Protein AF-A0A3B4T336-F1 (afdb_monomer_lite)

Sequence (120 aa):
MRKSGKSSAGNLILDREEFQTNTKTTRCSVGHREVSGWSVTVVDTPGWSLFGLANPEQVRTEISLSPSLCPVRSRVVFLLAVPVDSRFHVVGLIFTFTHVGRSLIYIMSYYEELVNSAFI

Foldseek 3Di:
DDDLCQQVVLCVVQVHNPGDPPDFAQAWDKDWDQDPQAIEIEIRAGADDPPPPHDPVSSLVRLVCRVVVDPPPAAEDEDERDGCPPPDHDDDDPDDDDDDDRYYYYYYYYPVSCVVSPDD

pLDDT: mean 70.98, std 17.59, range [32.75, 95.31]

Structure (mmCIF, N/CA/C/O backbone):
data_AF-A0A3B4T336-F1
#
_entry.id   AF-A0A3B4T336-F1
#
loop_
_atom_site.group_PDB
_atom_site.id
_atom_site.type_symbol
_atom_site.label_atom_id
_atom_site.label_alt_id
_atom_site.label_comp_id
_atom_site.label_asym_id
_atom_site.label_entity_id
_atom_site.label_seq_id
_atom_site.pdbx_PDB_ins_code
_atom_site.Cartn_x
_atom_site.Cartn_y
_atom_site.Cartn_z
_atom_site.occupancy
_atom_site.B_iso_or_equiv
_atom_site.auth_seq_id
_atom_site.auth_comp_id
_atom_site.auth_asym_id
_atom_site.auth_atom_id
_atom_site.pdbx_PDB_model_num
ATOM 1 N N . MET A 1 1 ? -0.782 0.223 -21.720 1.00 48.50 1 MET A N 1
ATOM 2 C CA . MET A 1 1 ? 0.137 -0.134 -20.615 1.00 48.50 1 MET A CA 1
ATOM 3 C C . MET A 1 1 ? -0.650 -0.949 -19.597 1.00 48.50 1 MET A C 1
ATOM 5 O O . MET A 1 1 ? -1.655 -0.447 -19.112 1.00 48.50 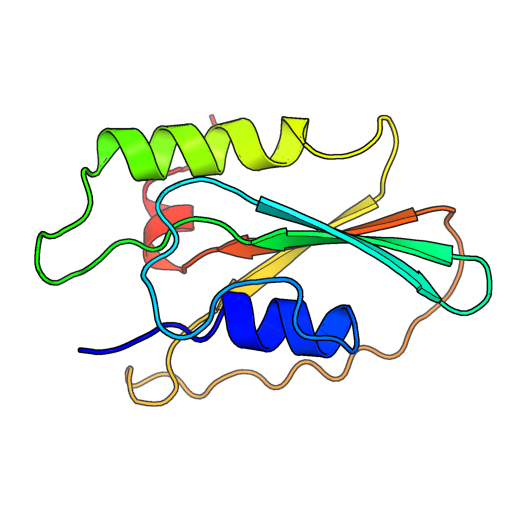1 MET A O 1
ATOM 9 N N . ARG A 1 2 ? -0.293 -2.216 -19.350 1.00 56.31 2 ARG A N 1
ATOM 10 C CA . ARG A 1 2 ? -1.025 -3.075 -18.400 1.00 56.31 2 ARG A CA 1
ATOM 11 C C . ARG A 1 2 ? -0.756 -2.605 -16.965 1.00 56.31 2 ARG A C 1
ATOM 13 O O . ARG A 1 2 ? 0.404 -2.489 -16.584 1.00 56.31 2 ARG A O 1
ATOM 20 N N . LYS A 1 3 ? -1.810 -2.331 -16.192 1.00 66.00 3 LYS A N 1
ATOM 21 C CA . LYS A 1 3 ? -1.731 -2.013 -14.756 1.00 66.00 3 LYS A CA 1
ATOM 22 C C . LYS A 1 3 ? -2.190 -3.231 -13.953 1.00 66.00 3 LYS A C 1
ATOM 24 O O . LYS A 1 3 ? -3.136 -3.899 -14.353 1.00 66.00 3 LYS A O 1
ATOM 29 N N . SER A 1 4 ? -1.534 -3.513 -12.828 1.00 67.81 4 SER A N 1
ATOM 30 C CA . SER A 1 4 ? -1.853 -4.669 -11.975 1.00 67.81 4 SER A CA 1
ATOM 31 C C . SER A 1 4 ? -3.028 -4.435 -11.019 1.00 67.81 4 SER A C 1
ATOM 33 O O . SER A 1 4 ? -3.420 -5.357 -10.321 1.00 67.81 4 SER A O 1
ATOM 35 N N . GLY A 1 5 ? -3.569 -3.213 -10.945 1.00 80.62 5 GLY A N 1
ATOM 36 C CA . GLY A 1 5 ? -4.744 -2.895 -10.124 1.00 80.62 5 GLY A CA 1
ATOM 37 C C . GLY A 1 5 ? -4.500 -2.784 -8.613 1.00 80.62 5 GLY A C 1
ATOM 38 O O . GLY A 1 5 ? -5.471 -2.642 -7.880 1.00 80.62 5 GLY A O 1
ATOM 39 N N . LYS A 1 6 ? -3.241 -2.804 -8.146 1.00 82.75 6 LYS A N 1
ATOM 40 C CA . LYS A 1 6 ? -2.884 -2.733 -6.712 1.00 82.75 6 LYS A CA 1
ATOM 41 C C . LYS A 1 6 ? -3.469 -1.494 -6.027 1.00 82.75 6 LYS A C 1
ATOM 43 O O . LYS A 1 6 ? -4.313 -1.631 -5.153 1.00 82.75 6 LYS A O 1
ATOM 48 N N . SER A 1 7 ? -3.147 -0.299 -6.518 1.00 87.62 7 SER A N 1
ATOM 49 C CA . SER A 1 7 ? -3.645 0.961 -5.951 1.00 87.62 7 SER A CA 1
ATOM 50 C C . SER A 1 7 ? -5.179 1.042 -5.947 1.00 87.62 7 SER A C 1
ATOM 52 O O . SER A 1 7 ? -5.779 1.474 -4.969 1.00 87.62 7 SER A O 1
ATOM 54 N N . SER A 1 8 ? -5.838 0.551 -7.004 1.00 87.25 8 SER A N 1
ATOM 55 C CA . SER A 1 8 ? -7.306 0.483 -7.070 1.00 87.25 8 SER A CA 1
ATOM 56 C C . SER A 1 8 ? -7.895 -0.475 -6.032 1.00 87.25 8 SER A C 1
ATOM 58 O O . SER A 1 8 ? -8.885 -0.141 -5.389 1.00 87.25 8 SER A O 1
ATOM 60 N N . ALA A 1 9 ? -7.286 -1.646 -5.836 1.00 85.19 9 ALA A N 1
ATOM 61 C CA . ALA A 1 9 ? -7.699 -2.584 -4.799 1.00 85.19 9 ALA A CA 1
ATOM 62 C C . ALA A 1 9 ? -7.438 -2.018 -3.394 1.00 85.19 9 ALA A C 1
ATOM 64 O O . ALA A 1 9 ? -8.265 -2.194 -2.503 1.00 85.19 9 ALA A O 1
ATOM 65 N N . GLY A 1 10 ? -6.331 -1.298 -3.191 1.00 87.56 10 GLY A N 1
ATOM 66 C CA . GLY A 1 10 ? -6.043 -0.624 -1.927 1.00 87.56 10 GLY A CA 1
ATOM 67 C C . GLY A 1 10 ? -7.097 0.430 -1.586 1.00 87.56 10 GLY A C 1
ATOM 68 O O . GLY A 1 10 ? -7.607 0.442 -0.467 1.00 87.56 10 GLY A O 1
ATOM 69 N N . ASN A 1 11 ? -7.505 1.230 -2.574 1.00 89.69 11 ASN A N 1
ATOM 70 C CA . ASN A 1 11 ? -8.599 2.195 -2.438 1.00 89.69 11 ASN A CA 1
ATOM 71 C C . ASN A 1 11 ? -9.935 1.524 -2.120 1.00 89.69 11 ASN A C 1
ATOM 73 O O . ASN A 1 11 ? -10.704 2.048 -1.322 1.00 89.69 11 ASN A O 1
ATOM 77 N N . LEU A 1 12 ? -10.198 0.347 -2.695 1.00 86.56 12 LEU A N 1
ATOM 78 C CA . LEU A 1 12 ? -11.394 -0.431 -2.381 1.00 86.56 12 LEU A CA 1
ATOM 79 C C . LEU A 1 12 ? -11.390 -0.926 -0.924 1.00 86.56 12 LEU A C 1
ATOM 81 O O . LEU A 1 12 ? -12.404 -0.818 -0.245 1.00 86.56 12 LEU A O 1
ATOM 85 N N . ILE A 1 13 ? -10.257 -1.428 -0.418 1.00 83.44 13 ILE A N 1
ATOM 86 C CA . ILE A 1 13 ? -10.136 -1.867 0.987 1.00 83.44 13 ILE A CA 1
ATOM 87 C C . ILE A 1 13 ? -10.305 -0.680 1.948 1.00 83.44 13 ILE A C 1
ATOM 89 O O . ILE A 1 13 ? -10.982 -0.786 2.976 1.00 83.44 13 ILE A O 1
ATOM 93 N N . LEU A 1 14 ? -9.690 0.456 1.616 1.00 88.50 14 LEU A N 1
ATOM 94 C CA . LEU A 1 14 ? -9.773 1.683 2.408 1.00 88.50 14 LEU A CA 1
ATOM 95 C C . LEU A 1 14 ? -11.084 2.453 2.206 1.00 88.50 14 LEU A C 1
ATOM 97 O O . LEU A 1 14 ? -11.337 3.386 2.968 1.00 88.50 14 LEU A O 1
ATOM 101 N N . ASP A 1 15 ? -11.904 2.050 1.232 1.00 88.31 15 ASP A N 1
ATOM 102 C CA . ASP A 1 15 ? -13.192 2.658 0.886 1.00 88.31 15 ASP A CA 1
ATOM 103 C C . ASP A 1 15 ? -13.081 4.173 0.624 1.00 88.31 15 ASP A C 1
ATOM 105 O O . ASP A 1 15 ? -13.901 4.970 1.076 1.00 88.31 15 ASP A O 1
ATOM 109 N N . ARG A 1 16 ? -11.991 4.579 -0.049 1.00 90.75 16 ARG A N 1
ATOM 110 C CA . ARG A 1 16 ? -11.687 5.966 -0.450 1.00 90.75 16 ARG A CA 1
ATOM 111 C C . ARG A 1 16 ? -10.541 6.037 -1.462 1.00 90.75 16 ARG A C 1
ATOM 113 O O . ARG A 1 16 ? -9.769 5.093 -1.609 1.00 90.75 16 ARG A O 1
ATOM 120 N N . GLU A 1 17 ? -10.382 7.184 -2.115 1.00 92.88 17 GLU A N 1
ATOM 121 C CA . GLU A 1 17 ? -9.264 7.461 -3.029 1.00 92.88 17 GLU A CA 1
ATOM 122 C C . GLU A 1 17 ? -7.986 7.861 -2.270 1.00 92.88 17 GLU A C 1
ATOM 124 O O . GLU A 1 17 ? -7.624 9.031 -2.204 1.00 92.88 17 GLU A O 1
ATOM 129 N N . GLU A 1 18 ? -7.299 6.883 -1.677 1.00 95.31 18 GLU A N 1
ATOM 130 C CA . GLU A 1 18 ? -6.032 7.108 -0.960 1.00 95.31 18 GLU A CA 1
ATOM 131 C C . GLU A 1 18 ? -4.815 7.080 -1.904 1.00 95.31 18 GLU A C 1
ATOM 133 O O . GLU A 1 18 ? -3.917 7.916 -1.830 1.00 95.31 18 GLU A O 1
ATOM 138 N N . PHE A 1 19 ? -4.784 6.109 -2.815 1.00 92.06 19 PHE A N 1
ATOM 139 C CA . PHE A 1 19 ? -3.673 5.833 -3.717 1.00 92.06 19 PHE A CA 1
ATOM 140 C C . PHE A 1 19 ? -3.967 6.322 -5.135 1.00 92.06 19 PHE A C 1
ATOM 142 O O . PHE A 1 19 ? -5.071 6.154 -5.666 1.00 92.06 19 PHE A O 1
ATOM 149 N N . GLN A 1 20 ? -2.947 6.871 -5.799 1.00 90.56 20 GLN A N 1
ATOM 150 C CA . GLN A 1 20 ? -3.059 7.311 -7.187 1.00 90.56 20 GLN A CA 1
ATOM 151 C C . GLN A 1 20 ? -3.147 6.107 -8.132 1.00 90.56 20 GLN A C 1
ATOM 153 O O . GLN A 1 20 ? -2.211 5.327 -8.266 1.00 90.56 20 GLN A O 1
ATOM 158 N N . THR A 1 21 ? -4.257 5.980 -8.854 1.00 86.25 21 THR A N 1
ATOM 159 C CA . THR A 1 21 ? -4.483 4.873 -9.804 1.00 86.25 21 THR A CA 1
ATOM 160 C C . THR A 1 21 ? -4.021 5.205 -11.225 1.00 86.25 21 THR A C 1
ATOM 162 O O . THR A 1 21 ? -3.778 4.317 -12.053 1.00 86.25 21 THR A O 1
ATOM 165 N N . ASN A 1 22 ? -3.886 6.498 -11.535 1.00 83.00 22 ASN A N 1
ATOM 166 C CA . ASN A 1 22 ? -3.558 6.988 -12.873 1.00 83.00 22 ASN A CA 1
ATOM 167 C C . ASN A 1 22 ? -2.055 7.002 -13.155 1.00 83.00 22 ASN A C 1
ATOM 169 O O . ASN A 1 22 ? -1.659 6.824 -14.309 1.00 83.00 22 ASN A O 1
ATOM 173 N N . THR A 1 23 ? -1.235 7.099 -12.115 1.00 81.12 23 THR A N 1
ATOM 174 C CA . THR A 1 23 ? 0.226 7.097 -12.184 1.00 81.12 23 THR A CA 1
ATOM 175 C C . THR A 1 23 ? 0.787 5.728 -11.803 1.00 81.12 23 THR A C 1
ATOM 177 O O . THR A 1 23 ? 0.062 4.805 -11.432 1.00 81.12 23 THR A O 1
ATOM 180 N N . LYS A 1 24 ? 2.095 5.556 -11.988 1.00 79.25 24 LYS A N 1
ATOM 181 C CA . LYS A 1 24 ? 2.802 4.360 -11.542 1.00 79.25 24 LYS A CA 1
ATOM 182 C C . LYS A 1 24 ? 3.299 4.576 -10.117 1.00 79.25 24 LYS A C 1
ATOM 184 O O . LYS A 1 24 ? 4.033 5.530 -9.878 1.00 79.25 24 LYS A O 1
ATOM 189 N N . THR A 1 25 ? 2.992 3.642 -9.226 1.00 82.62 25 THR A N 1
ATOM 190 C CA . THR A 1 25 ? 3.585 3.577 -7.888 1.00 82.62 25 THR A CA 1
ATOM 191 C C . THR A 1 25 ? 5.081 3.264 -8.004 1.00 82.62 25 THR A C 1
ATOM 193 O O . THR A 1 25 ? 5.463 2.227 -8.552 1.00 82.62 25 THR A O 1
ATOM 196 N N . THR A 1 26 ? 5.934 4.185 -7.551 1.00 84.25 26 THR A N 1
ATOM 197 C CA . THR A 1 26 ? 7.407 4.053 -7.561 1.00 84.25 26 THR A CA 1
ATOM 198 C C . THR A 1 26 ? 8.006 3.886 -6.172 1.00 84.25 26 THR A C 1
ATOM 200 O O . THR A 1 26 ? 9.133 3.414 -6.064 1.00 84.25 26 THR A O 1
ATOM 203 N N . ARG A 1 27 ? 7.249 4.234 -5.129 1.00 87.75 27 ARG A N 1
ATOM 204 C CA . ARG A 1 27 ? 7.572 3.997 -3.721 1.00 87.75 27 ARG A CA 1
ATOM 205 C C . ARG A 1 27 ? 6.378 3.384 -3.021 1.00 87.75 27 ARG A C 1
ATOM 207 O O . ARG A 1 27 ? 5.248 3.620 -3.451 1.00 87.75 27 ARG A O 1
ATOM 214 N N . CYS A 1 28 ? 6.621 2.631 -1.958 1.00 89.75 28 CYS A N 1
ATOM 215 C CA . CYS A 1 28 ? 5.541 2.161 -1.113 1.00 89.75 28 CYS A CA 1
ATOM 216 C C . CYS A 1 28 ? 4.781 3.349 -0.519 1.00 89.75 28 CYS A C 1
ATOM 218 O O . CYS A 1 28 ? 5.366 4.367 -0.145 1.00 89.75 28 CYS A O 1
ATOM 220 N N . SER A 1 29 ? 3.466 3.208 -0.426 1.00 92.00 29 SER A N 1
ATOM 221 C CA . SER A 1 29 ? 2.595 4.181 0.226 1.00 92.00 29 SER A CA 1
ATOM 222 C C . SER A 1 29 ? 1.642 3.463 1.165 1.00 92.00 29 SER A C 1
ATOM 224 O O . SER A 1 29 ? 1.311 2.296 0.957 1.00 92.00 29 SER A O 1
ATOM 226 N N . VAL A 1 30 ? 1.250 4.148 2.235 1.00 93.44 30 VAL A N 1
ATOM 227 C CA . VAL A 1 30 ? 0.497 3.552 3.335 1.00 93.44 30 VAL A CA 1
ATOM 228 C C . VAL A 1 30 ? -0.795 4.319 3.520 1.00 93.44 30 VAL A C 1
ATOM 230 O O . VAL A 1 30 ? -0.775 5.540 3.630 1.00 93.44 30 VAL A O 1
ATOM 233 N N . GLY A 1 31 ? -1.899 3.589 3.586 1.00 92.56 31 GLY A N 1
ATOM 234 C CA 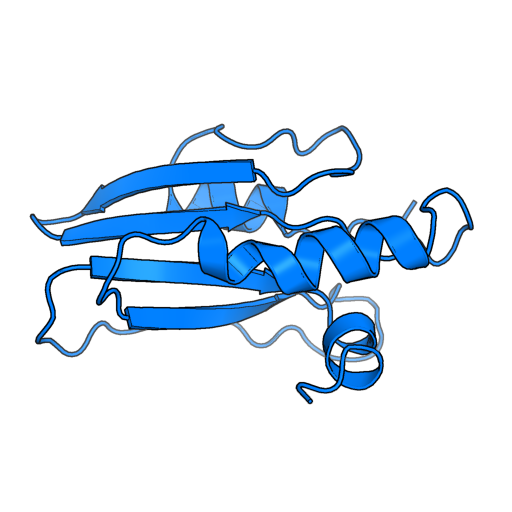. GLY A 1 31 ? -3.200 4.123 3.947 1.00 92.56 31 GLY A CA 1
ATOM 235 C C . GLY A 1 31 ? -3.767 3.402 5.160 1.00 92.56 31 GLY A C 1
ATOM 236 O O . GLY A 1 31 ? -3.531 2.210 5.358 1.00 92.56 31 GLY A O 1
ATOM 237 N N . HIS A 1 32 ? -4.534 4.124 5.972 1.00 92.50 32 HIS A N 1
ATOM 238 C CA . HIS A 1 32 ? -5.089 3.606 7.225 1.00 92.50 32 HIS A CA 1
ATOM 239 C C . HIS A 1 32 ? -6.595 3.828 7.317 1.00 92.50 32 HIS A C 1
ATOM 241 O O . HIS A 1 32 ? -7.084 4.914 7.014 1.00 92.50 32 HIS A O 1
ATOM 247 N N . ARG A 1 33 ? -7.349 2.838 7.789 1.00 88.19 33 ARG A N 1
ATOM 248 C CA . ARG A 1 33 ? -8.789 2.952 8.044 1.00 88.19 33 ARG A CA 1
ATOM 249 C C . ARG A 1 33 ? -9.155 2.200 9.316 1.00 88.19 33 ARG A C 1
ATOM 251 O O . ARG A 1 33 ? -8.629 1.124 9.561 1.00 88.19 33 ARG A O 1
ATOM 258 N N . GLU A 1 34 ? -10.095 2.727 10.091 1.00 87.56 34 GLU A N 1
ATOM 259 C CA . GLU A 1 34 ? -10.767 1.943 11.125 1.00 87.56 34 GLU A CA 1
ATOM 260 C C . GLU A 1 34 ? -12.034 1.281 10.560 1.00 87.56 34 GLU A C 1
ATOM 262 O O . GLU A 1 34 ? -12.874 1.948 9.955 1.00 87.56 34 GLU A O 1
ATOM 267 N N . VAL A 1 35 ? -12.173 -0.033 10.746 1.00 79.75 35 VAL A N 1
ATOM 268 C CA . VAL A 1 35 ? -13.349 -0.814 10.335 1.00 79.75 35 VAL A CA 1
ATOM 269 C C . VAL A 1 35 ? -13.887 -1.540 11.559 1.00 79.75 35 VAL A C 1
ATOM 271 O O . VAL A 1 35 ? -13.232 -2.434 12.081 1.00 79.75 35 VAL A O 1
ATOM 274 N N . SER A 1 36 ? -15.068 -1.155 12.046 1.00 81.94 36 SER A N 1
ATOM 275 C CA . SER A 1 36 ? -15.712 -1.797 13.207 1.00 81.94 36 SER A CA 1
ATOM 276 C C . SER A 1 36 ? -14.810 -1.879 14.457 1.00 81.94 36 SER A C 1
ATOM 278 O O . SER A 1 36 ? -14.820 -2.888 15.161 1.00 81.94 36 SER A O 1
ATOM 280 N N . GLY A 1 37 ? -13.995 -0.846 14.711 1.00 81.06 37 GLY A N 1
ATOM 281 C CA . GLY A 1 37 ? -13.021 -0.805 15.813 1.00 81.06 37 GLY A CA 1
ATOM 282 C C . GLY A 1 37 ? -11.687 -1.515 15.535 1.00 81.06 37 GLY A C 1
ATOM 283 O O . GLY A 1 37 ? -10.843 -1.609 16.426 1.00 81.06 37 GLY A O 1
ATOM 284 N N . TRP A 1 38 ? -11.475 -2.021 14.316 1.00 80.06 38 TRP A N 1
ATOM 28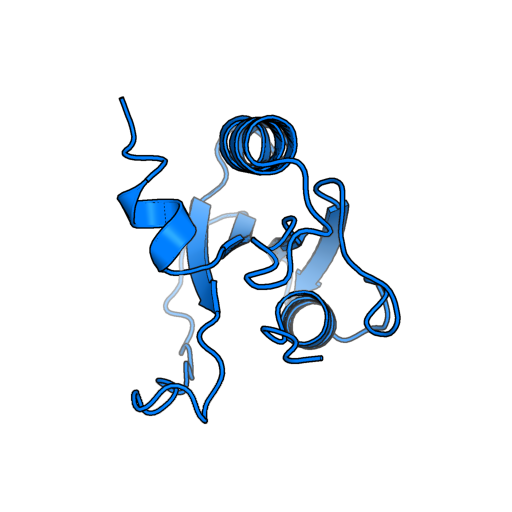5 C CA . TRP A 1 38 ? -10.221 -2.637 13.881 1.00 80.06 38 TRP A CA 1
ATOM 286 C C . TRP A 1 38 ? -9.399 -1.652 13.067 1.00 80.06 38 TRP A C 1
ATOM 288 O O . TRP A 1 38 ? -9.878 -1.120 12.067 1.00 80.06 38 TRP A O 1
ATOM 298 N N . SER A 1 39 ? -8.135 -1.463 13.441 1.00 85.19 39 SER A N 1
ATOM 299 C CA . SER A 1 39 ? -7.203 -0.689 12.624 1.00 85.19 39 SER A CA 1
ATOM 300 C C . SER A 1 39 ? -6.742 -1.526 11.428 1.00 85.19 39 SER A C 1
ATOM 302 O O . SER A 1 39 ? -6.119 -2.581 11.589 1.00 85.19 39 SER A O 1
ATOM 304 N N . VAL A 1 40 ? -7.074 -1.060 10.228 1.00 86.81 40 VAL A N 1
ATOM 305 C CA . VAL A 1 40 ? -6.664 -1.635 8.950 1.00 86.81 40 VAL A CA 1
ATOM 306 C C . VAL A 1 40 ? -5.612 -0.733 8.322 1.00 86.81 40 VAL A C 1
ATOM 308 O O . VAL A 1 40 ? -5.844 0.460 8.129 1.00 86.81 40 VAL A O 1
ATOM 311 N N . THR A 1 41 ? -4.472 -1.313 7.966 1.00 89.88 41 THR A N 1
ATOM 312 C CA . THR A 1 41 ? -3.427 -0.632 7.194 1.00 89.88 41 THR A CA 1
ATOM 313 C C . THR A 1 41 ? -3.303 -1.299 5.833 1.00 89.88 41 THR A C 1
ATOM 315 O O . THR A 1 41 ? -3.318 -2.522 5.726 1.00 89.88 41 THR A O 1
ATOM 318 N N . VAL A 1 42 ? -3.170 -0.515 4.776 1.00 90.88 42 VAL A N 1
ATOM 319 C CA . VAL A 1 42 ? -2.894 -1.017 3.431 1.00 90.88 42 VAL A CA 1
ATOM 320 C C . VAL A 1 42 ? -1.587 -0.410 2.965 1.00 90.88 42 VAL A C 1
ATOM 322 O O . VAL A 1 42 ? -1.414 0.803 3.041 1.00 90.88 42 VAL A O 1
ATOM 325 N N . VAL A 1 43 ? -0.679 -1.256 2.491 1.00 90.50 43 VAL A N 1
ATOM 326 C CA . VAL A 1 43 ? 0.581 -0.840 1.880 1.00 90.50 43 VAL A CA 1
ATOM 327 C C . VAL A 1 43 ? 0.485 -1.109 0.379 1.00 90.50 43 VAL A C 1
ATOM 329 O O . VAL A 1 43 ? 0.521 -2.265 -0.056 1.00 90.50 43 VAL A O 1
ATOM 332 N N . ASP A 1 44 ? 0.328 -0.044 -0.409 1.00 90.44 44 ASP A N 1
ATOM 333 C CA . ASP A 1 44 ? 0.443 -0.112 -1.868 1.00 90.44 44 ASP A CA 1
ATOM 334 C C . ASP A 1 44 ? 1.925 -0.109 -2.233 1.00 90.44 44 ASP A C 1
ATOM 336 O O . ASP A 1 44 ? 2.667 0.788 -1.827 1.00 90.44 44 ASP A O 1
ATOM 340 N N . THR A 1 45 ? 2.366 -1.118 -2.982 1.00 86.50 45 THR A N 1
ATOM 341 C CA . THR A 1 45 ? 3.775 -1.280 -3.355 1.00 86.50 45 THR A CA 1
ATOM 342 C C . THR A 1 45 ? 4.004 -0.960 -4.834 1.00 86.50 45 THR A C 1
ATOM 344 O O . THR A 1 45 ? 3.081 -1.044 -5.658 1.00 86.50 45 THR A O 1
ATOM 347 N N . PRO A 1 46 ? 5.239 -0.603 -5.223 1.00 84.94 46 PRO A N 1
ATOM 348 C CA . PRO A 1 46 ? 5.602 -0.487 -6.628 1.00 84.94 46 PRO A CA 1
ATOM 349 C C . PRO A 1 46 ? 5.357 -1.787 -7.397 1.00 84.94 46 PRO A C 1
ATOM 351 O O . PRO A 1 46 ? 5.467 -2.878 -6.859 1.00 84.94 46 PRO A O 1
ATOM 354 N N . GLY A 1 47 ? 5.019 -1.669 -8.683 1.00 74.00 47 GLY A N 1
ATOM 355 C CA . GLY A 1 47 ? 4.950 -2.813 -9.594 1.00 74.00 47 GLY A CA 1
ATOM 356 C C . GLY A 1 47 ? 6.148 -2.899 -10.531 1.00 74.00 47 GLY A C 1
ATOM 357 O O . GLY A 1 47 ? 6.593 -1.877 -11.069 1.00 74.00 47 GLY A O 1
ATOM 358 N N . TRP A 1 48 ? 6.587 -4.118 -10.832 1.00 63.56 48 TRP A N 1
ATOM 359 C CA . TRP A 1 48 ? 7.517 -4.405 -11.907 1.00 63.56 48 TRP A CA 1
ATOM 360 C C . TRP A 1 48 ? 6.843 -4.080 -13.235 1.00 63.56 48 TRP A C 1
ATOM 362 O O . TRP A 1 48 ? 5.872 -4.702 -13.668 1.00 63.56 48 TRP A O 1
ATOM 372 N N . SER A 1 49 ? 7.334 -3.037 -13.893 1.00 60.94 49 SER A N 1
ATOM 373 C CA . SER A 1 49 ? 6.884 -2.721 -15.240 1.00 60.94 49 SER A CA 1
ATOM 374 C C . SER A 1 49 ? 7.643 -3.617 -16.202 1.00 60.94 49 SER A C 1
ATOM 376 O O . SER A 1 49 ? 8.806 -3.340 -16.479 1.00 60.94 49 SER A O 1
ATOM 378 N N . LEU A 1 50 ? 6.963 -4.608 -16.785 1.00 50.06 50 LEU A N 1
ATOM 379 C CA . LEU A 1 50 ? 7.487 -5.417 -17.899 1.00 50.06 50 LEU A CA 1
ATOM 380 C C . LEU A 1 50 ? 8.021 -4.555 -19.067 1.00 50.06 50 LEU A C 1
ATOM 382 O O . LEU A 1 50 ? 8.840 -5.013 -19.849 1.00 50.06 50 LEU A O 1
ATOM 386 N N . PHE A 1 51 ? 7.605 -3.285 -19.157 1.00 50.06 51 PHE A N 1
ATOM 387 C CA . PHE A 1 51 ? 8.023 -2.327 -20.188 1.00 50.06 51 PHE A CA 1
ATOM 388 C C . PHE A 1 51 ? 9.124 -1.334 -19.747 1.00 50.06 51 PHE A C 1
ATOM 390 O O . PHE A 1 51 ? 9.149 -0.201 -20.212 1.00 50.06 51 PHE A O 1
ATOM 397 N N . GLY A 1 52 ? 10.006 -1.705 -18.811 1.00 50.12 52 GLY A N 1
ATOM 398 C CA . GLY A 1 52 ? 11.297 -1.014 -18.612 1.00 50.12 52 GLY A CA 1
ATOM 399 C C . GLY A 1 52 ? 11.289 0.336 -17.877 1.00 50.12 52 GLY A C 1
ATOM 400 O O . GLY A 1 52 ? 12.343 0.927 -17.683 1.00 50.12 52 GLY A O 1
ATOM 401 N N . LEU A 1 53 ? 10.138 0.837 -17.416 1.00 55.69 53 LEU A N 1
ATOM 402 C CA . LEU A 1 53 ? 10.064 2.125 -16.700 1.00 55.69 53 LEU A CA 1
ATOM 403 C C . LEU A 1 53 ? 10.309 2.040 -15.182 1.00 55.69 53 LEU A C 1
ATOM 405 O O . LEU A 1 53 ? 10.054 3.005 -14.467 1.00 55.69 53 LEU A O 1
ATOM 409 N N . ALA A 1 54 ? 10.610 0.869 -14.616 1.00 66.31 54 ALA A N 1
ATOM 410 C CA . ALA A 1 54 ? 10.930 0.736 -13.187 1.00 66.31 54 ALA A CA 1
ATOM 411 C C . ALA A 1 54 ? 12.366 0.267 -13.079 1.00 66.31 54 ALA A C 1
ATOM 413 O O . ALA A 1 54 ? 12.722 -0.675 -13.776 1.00 66.31 54 ALA A O 1
ATOM 414 N N . ASN A 1 55 ? 13.139 0.881 -12.186 1.00 78.00 55 ASN A N 1
ATOM 415 C CA . ASN A 1 55 ? 14.416 0.326 -11.780 1.00 78.00 55 ASN A CA 1
ATOM 416 C C . ASN A 1 55 ? 14.146 -0.936 -10.927 1.00 78.00 55 ASN A C 1
ATOM 418 O O . ASN A 1 55 ? 13.555 -0.805 -9.851 1.00 78.00 55 ASN A O 1
ATOM 422 N N . PRO A 1 56 ? 14.560 -2.129 -11.394 1.00 76.56 56 PRO A N 1
ATOM 423 C CA . PRO A 1 56 ? 14.453 -3.397 -10.670 1.00 76.56 56 PRO A CA 1
ATOM 424 C C . PRO A 1 56 ? 14.880 -3.342 -9.201 1.00 76.56 56 PRO A C 1
ATOM 426 O O . PRO A 1 56 ? 14.152 -3.798 -8.321 1.00 76.56 56 PRO A O 1
ATOM 429 N N . GLU A 1 57 ? 16.037 -2.735 -8.933 1.00 81.81 57 GLU A N 1
ATOM 430 C CA . GLU A 1 57 ? 16.630 -2.666 -7.596 1.00 81.81 57 GLU A CA 1
ATOM 431 C C . GLU A 1 57 ? 15.820 -1.763 -6.671 1.00 81.81 57 GLU A C 1
ATOM 433 O O . GLU A 1 57 ? 15.628 -2.074 -5.496 1.00 81.81 57 GLU A O 1
ATOM 438 N N . GLN A 1 58 ? 15.276 -0.665 -7.205 1.00 82.38 58 GLN A N 1
ATOM 439 C CA . GLN A 1 58 ? 14.393 0.213 -6.435 1.00 82.38 58 GLN A CA 1
ATOM 440 C C . GLN A 1 58 ? 13.086 -0.493 -6.082 1.00 82.38 58 GLN A C 1
ATOM 442 O O . GLN A 1 58 ? 12.662 -0.430 -4.934 1.00 82.38 58 GLN A O 1
ATOM 447 N N . VAL A 1 59 ? 12.473 -1.203 -7.036 1.00 79.94 59 VAL A N 1
ATOM 448 C CA . VAL A 1 59 ? 11.247 -1.977 -6.779 1.00 79.94 59 VAL A CA 1
ATOM 449 C C . VAL A 1 59 ? 11.501 -3.044 -5.717 1.00 79.94 59 VAL A C 1
ATOM 451 O O . VAL A 1 59 ? 10.739 -3.142 -4.760 1.00 79.94 59 VAL A O 1
ATOM 454 N N . ARG A 1 60 ? 12.600 -3.798 -5.839 1.00 78.06 60 ARG A N 1
ATOM 455 C CA . ARG A 1 60 ? 12.985 -4.812 -4.853 1.00 78.06 60 ARG A CA 1
ATOM 456 C C . ARG A 1 60 ? 13.199 -4.204 -3.467 1.00 78.06 60 ARG A C 1
ATOM 458 O O . ARG A 1 60 ? 12.663 -4.722 -2.495 1.00 78.06 60 ARG A O 1
ATOM 465 N N . THR A 1 61 ? 13.932 -3.094 -3.390 1.00 84.25 61 THR A N 1
ATOM 466 C CA . THR A 1 61 ? 14.206 -2.383 -2.132 1.00 84.25 61 THR A CA 1
ATOM 467 C C . THR A 1 61 ? 12.912 -1.929 -1.462 1.00 84.25 61 THR A C 1
ATOM 469 O O . THR A 1 61 ? 12.702 -2.191 -0.282 1.00 84.25 61 THR A O 1
ATOM 472 N N . GLU A 1 62 ? 12.017 -1.293 -2.216 1.00 86.00 62 GLU A N 1
ATOM 473 C CA . GLU A 1 62 ? 10.727 -0.818 -1.708 1.00 86.00 62 GLU A CA 1
ATOM 474 C C . GLU A 1 62 ? 9.866 -1.971 -1.178 1.00 86.00 62 GLU A C 1
ATOM 476 O O . GLU A 1 62 ? 9.329 -1.884 -0.076 1.00 86.00 62 GLU A O 1
ATOM 481 N N . ILE A 1 63 ? 9.794 -3.090 -1.904 1.00 78.44 63 ILE A N 1
ATOM 482 C CA . ILE A 1 63 ? 9.047 -4.278 -1.468 1.00 78.44 63 ILE A CA 1
ATOM 483 C C . ILE A 1 63 ? 9.660 -4.881 -0.200 1.00 78.44 63 ILE A C 1
ATOM 485 O O . ILE A 1 63 ? 8.923 -5.155 0.747 1.00 78.44 63 ILE A O 1
ATOM 489 N N . SER A 1 64 ? 10.986 -5.037 -0.133 1.00 80.88 64 SER A N 1
ATOM 490 C CA . SER A 1 64 ? 11.680 -5.543 1.060 1.00 80.88 64 SER A CA 1
ATOM 491 C C . SER A 1 64 ? 11.482 -4.647 2.285 1.00 80.88 64 SER A C 1
ATOM 493 O O . SER A 1 64 ? 11.411 -5.150 3.405 1.00 80.88 64 SER A O 1
ATOM 495 N N . LEU A 1 65 ? 11.364 -3.331 2.090 1.00 84.06 65 LEU A N 1
ATOM 496 C CA . L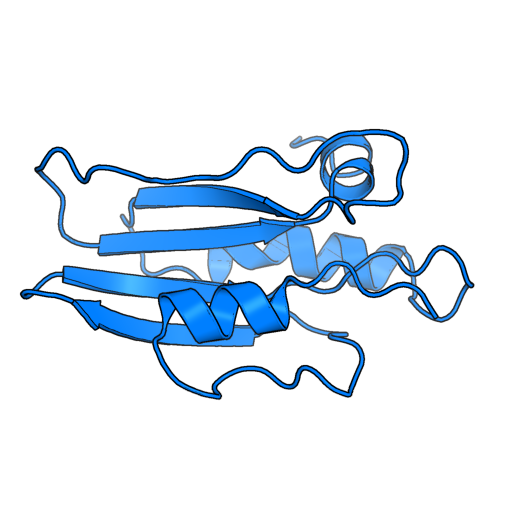EU A 1 65 ? 11.103 -2.377 3.168 1.00 84.06 65 LEU A CA 1
ATOM 497 C C . LEU A 1 65 ? 9.618 -2.266 3.525 1.00 84.06 65 LEU A C 1
ATOM 499 O O . LEU A 1 65 ? 9.300 -1.820 4.627 1.00 84.06 65 LEU A O 1
ATOM 503 N N . SER A 1 66 ? 8.701 -2.691 2.656 1.00 82.62 66 SER A N 1
ATOM 504 C CA . SER A 1 66 ? 7.257 -2.535 2.871 1.00 82.62 66 SER A CA 1
ATOM 505 C C . SER A 1 66 ? 6.730 -3.103 4.202 1.00 82.62 66 SER A C 1
ATOM 507 O O . SER A 1 66 ? 5.894 -2.437 4.819 1.00 82.62 66 SER A O 1
ATOM 509 N N . PRO A 1 67 ? 7.238 -4.228 4.759 1.00 81.69 67 PRO A N 1
ATOM 510 C CA . PRO A 1 67 ? 6.799 -4.690 6.075 1.00 81.69 67 PRO A CA 1
ATOM 511 C C . PRO A 1 67 ? 7.191 -3.745 7.216 1.00 81.69 67 PRO A C 1
ATOM 513 O O . PRO A 1 67 ? 6.508 -3.709 8.235 1.00 81.69 67 PRO A O 1
ATOM 516 N N . SER A 1 68 ? 8.259 -2.952 7.064 1.00 84.69 68 SER A N 1
ATOM 517 C CA . SER A 1 68 ? 8.688 -1.979 8.083 1.00 84.69 68 SER A CA 1
ATOM 518 C C . SER A 1 68 ? 7.733 -0.788 8.221 1.00 84.69 68 SER A C 1
ATOM 520 O O . SER A 1 68 ? 7.749 -0.098 9.236 1.00 84.69 68 SER A O 1
ATOM 522 N N . LEU A 1 69 ? 6.854 -0.584 7.234 1.00 85.94 69 LEU A N 1
ATOM 523 C CA . LEU A 1 69 ? 5.808 0.442 7.252 1.00 85.94 69 LEU A CA 1
ATOM 524 C C . LEU A 1 69 ? 4.599 0.047 8.118 1.00 85.94 69 LEU A C 1
ATOM 526 O O . LEU A 1 69 ? 3.657 0.819 8.291 1.00 85.94 69 LEU A O 1
ATOM 530 N N . CYS A 1 70 ? 4.610 -1.171 8.652 1.00 82.19 70 CYS A N 1
ATOM 531 C CA . CYS A 1 70 ? 3.555 -1.713 9.488 1.00 82.19 70 CYS A CA 1
ATOM 532 C C . CYS A 1 70 ? 3.776 -1.361 10.968 1.00 82.19 70 CYS A C 1
ATOM 534 O O . CYS A 1 70 ? 4.896 -1.497 11.465 1.00 82.19 70 CYS A O 1
ATOM 536 N N . PRO A 1 71 ? 2.720 -1.025 11.734 1.00 81.31 71 PRO A N 1
ATOM 537 C CA . PRO A 1 71 ? 2.819 -0.955 13.187 1.00 81.31 71 PRO A CA 1
ATOM 538 C C . PRO A 1 71 ? 3.340 -2.261 13.797 1.00 81.31 71 PRO A C 1
ATOM 540 O O . PRO A 1 71 ? 2.968 -3.365 13.379 1.00 81.31 71 PRO A O 1
ATOM 543 N N . VAL A 1 72 ? 4.168 -2.136 14.834 1.00 78.12 72 VAL A N 1
ATOM 544 C CA . VAL A 1 72 ? 4.773 -3.276 15.536 1.00 78.12 72 VAL A CA 1
ATOM 545 C C . VAL A 1 72 ? 3.674 -4.197 16.093 1.00 78.12 72 VAL A C 1
ATOM 547 O O . VAL A 1 72 ? 2.700 -3.728 16.676 1.00 78.12 72 VAL A O 1
ATOM 550 N N . ARG A 1 73 ? 3.849 -5.523 15.955 1.00 75.31 73 ARG A N 1
ATOM 551 C CA . ARG A 1 73 ? 2.907 -6.585 16.396 1.00 75.31 73 ARG A CA 1
ATOM 552 C C . ARG A 1 73 ? 1.587 -6.686 15.609 1.00 75.31 73 ARG A C 1
ATOM 554 O O . ARG A 1 73 ? 0.632 -7.287 16.104 1.00 75.31 73 ARG A O 1
ATOM 561 N N . SER A 1 74 ? 1.525 -6.143 14.397 1.00 73.38 74 SER A N 1
ATOM 562 C CA . SER A 1 74 ? 0.356 -6.284 13.519 1.00 73.38 74 SER A CA 1
ATOM 563 C C . SER A 1 74 ? 0.282 -7.652 12.842 1.00 73.38 74 SER A C 1
ATOM 565 O O . SER A 1 74 ? 1.302 -8.305 12.625 1.00 73.38 74 SER A O 1
ATOM 567 N N . ARG A 1 75 ? -0.926 -8.081 12.457 1.00 78.38 75 ARG A N 1
ATOM 568 C CA . ARG A 1 75 ? -1.090 -9.235 11.566 1.00 78.38 75 ARG A CA 1
ATOM 569 C C . ARG A 1 75 ? -0.980 -8.788 10.124 1.00 78.38 75 ARG A C 1
ATOM 571 O O . ARG A 1 75 ? -1.757 -7.941 9.691 1.00 78.38 75 ARG A O 1
ATOM 578 N N . VAL A 1 76 ? -0.037 -9.377 9.402 1.00 76.31 76 VAL A N 1
ATOM 579 C CA . VAL A 1 76 ? 0.249 -9.034 8.010 1.00 76.31 76 VAL A CA 1
ATOM 580 C C . VAL A 1 76 ? -0.319 -10.112 7.094 1.00 76.31 76 VAL A C 1
ATOM 582 O O . VAL A 1 76 ? -0.088 -11.301 7.300 1.00 76.31 76 VAL A O 1
ATOM 585 N N . VAL A 1 77 ? -1.071 -9.678 6.090 1.00 79.50 77 VAL A N 1
ATOM 586 C CA . VAL A 1 77 ? -1.629 -10.482 5.007 1.00 79.50 77 VAL A CA 1
ATOM 587 C C . VAL A 1 77 ? -1.056 -9.946 3.700 1.00 79.50 77 VAL A C 1
ATOM 589 O O . VAL A 1 77 ? -1.143 -8.752 3.416 1.00 79.50 77 VAL A O 1
ATOM 592 N N . PHE A 1 78 ? -0.486 -10.826 2.885 1.00 77.38 78 PHE A N 1
ATOM 593 C CA . PHE A 1 78 ? -0.036 -10.468 1.543 1.00 77.38 78 PHE A CA 1
ATOM 594 C C . PHE A 1 78 ? -1.155 -10.757 0.545 1.00 77.38 78 PHE A C 1
ATOM 596 O O . PHE A 1 78 ? -1.665 -11.875 0.476 1.00 77.38 78 PHE A O 1
ATOM 603 N N . LEU A 1 79 ? -1.544 -9.742 -0.223 1.00 76.69 79 LEU A N 1
ATOM 604 C CA . LEU A 1 79 ? -2.464 -9.872 -1.341 1.00 76.69 79 LEU A CA 1
ATOM 605 C C . LEU A 1 79 ? -1.680 -9.847 -2.640 1.00 76.69 79 LEU A C 1
ATOM 607 O O . LEU A 1 79 ? -0.925 -8.924 -2.938 1.00 76.69 79 LEU A O 1
ATOM 611 N N . LEU A 1 80 ? -1.895 -10.877 -3.438 1.00 71.50 80 LEU A N 1
ATOM 612 C CA . LEU A 1 80 ? -1.248 -11.011 -4.722 1.00 71.50 80 LEU A CA 1
ATOM 613 C C . LEU A 1 80 ? -2.123 -10.405 -5.817 1.00 71.50 80 LEU A C 1
ATOM 615 O O . LEU A 1 80 ? -3.228 -10.885 -6.065 1.00 71.50 80 LEU A O 1
ATOM 619 N N . ALA A 1 81 ? -1.621 -9.377 -6.499 1.00 70.81 81 ALA A N 1
ATOM 620 C CA . ALA A 1 81 ? -2.332 -8.744 -7.606 1.00 70.81 81 ALA A CA 1
ATOM 621 C C . ALA A 1 81 ? -1.828 -9.275 -8.955 1.00 70.81 81 ALA A C 1
ATOM 623 O O . ALA A 1 81 ? -0.725 -8.939 -9.391 1.00 70.81 81 ALA A O 1
ATOM 624 N N . VAL A 1 82 ? -2.655 -10.074 -9.636 1.00 68.00 82 VAL A N 1
ATOM 625 C CA . VAL A 1 82 ? -2.387 -10.614 -10.980 1.00 68.00 82 VAL A CA 1
ATOM 626 C C . VAL A 1 82 ? -3.396 -10.014 -11.974 1.00 68.00 82 VAL A C 1
ATOM 628 O O . VAL A 1 82 ? -4.590 -10.037 -11.693 1.00 68.00 82 VAL A O 1
ATOM 631 N N . PRO A 1 83 ? -2.989 -9.455 -13.129 1.00 65.19 83 PRO A N 1
ATOM 632 C CA . PRO A 1 83 ? -3.922 -8.903 -14.108 1.00 65.19 83 PRO A CA 1
ATOM 633 C C . PRO A 1 83 ? -4.713 -10.026 -14.795 1.00 65.19 83 PRO A C 1
ATOM 635 O O . PRO A 1 83 ? -4.106 -10.985 -15.270 1.00 65.19 83 PRO A O 1
ATOM 638 N N . VAL A 1 84 ? -6.036 -9.870 -14.924 1.00 57.06 84 VAL A N 1
ATOM 639 C CA . VAL A 1 84 ? -6.982 -10.897 -15.424 1.00 57.06 84 VAL A CA 1
ATOM 640 C 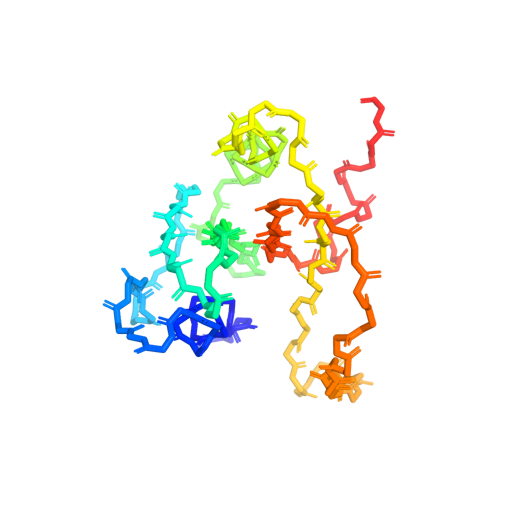C . VAL A 1 84 ? -6.631 -11.442 -16.819 1.00 57.06 84 VAL A C 1
ATOM 642 O O . VAL A 1 84 ? -6.756 -12.637 -17.056 1.00 57.06 84 VAL A O 1
ATOM 645 N N . ASP A 1 85 ? -6.105 -10.615 -17.727 1.00 57.81 85 ASP A N 1
ATOM 646 C CA . ASP A 1 85 ? -5.718 -11.056 -19.083 1.00 57.81 85 ASP A CA 1
ATOM 647 C C . ASP A 1 85 ? -4.354 -11.776 -19.147 1.00 57.81 85 ASP A C 1
ATOM 649 O O . ASP A 1 85 ? -3.783 -11.992 -20.223 1.00 57.81 85 ASP A O 1
ATOM 653 N N . SER A 1 86 ? -3.764 -12.127 -18.007 1.00 53.19 86 SER A N 1
ATOM 654 C CA . SER A 1 86 ? -2.465 -12.805 -17.934 1.00 53.19 86 SER A CA 1
ATOM 655 C C . SER A 1 86 ? -2.621 -14.326 -17.941 1.00 53.19 86 SER A C 1
ATOM 657 O O . SER A 1 86 ? -2.000 -14.972 -17.124 1.00 53.19 86 SER A O 1
ATOM 659 N N . ARG A 1 87 ? -3.471 -14.929 -18.787 1.00 50.62 87 ARG A N 1
ATOM 660 C CA . ARG A 1 87 ? -3.740 -16.396 -18.828 1.00 50.62 87 ARG A CA 1
ATOM 661 C C . ARG A 1 87 ? -4.034 -17.089 -17.474 1.00 50.62 87 ARG A C 1
ATOM 663 O O . ARG A 1 87 ? -4.111 -18.311 -17.429 1.00 50.62 87 ARG A O 1
ATOM 670 N N . PHE A 1 88 ? -4.249 -16.338 -16.399 1.00 46.28 88 PHE A N 1
ATOM 671 C CA . PHE A 1 88 ? -4.561 -16.830 -15.066 1.00 46.28 88 PHE A CA 1
ATOM 672 C C . PHE A 1 88 ? -5.745 -16.023 -14.550 1.00 46.28 88 PHE A C 1
ATOM 674 O O . PHE A 1 88 ? -5.682 -14.800 -14.422 1.00 46.28 88 PHE A O 1
ATOM 681 N N . HIS A 1 89 ? -6.849 -16.727 -14.319 1.00 39.91 89 HIS A N 1
ATOM 682 C CA . HIS A 1 89 ? -8.079 -16.166 -13.785 1.00 39.91 89 HIS A CA 1
ATOM 683 C C . HIS A 1 89 ? -7.795 -15.553 -12.410 1.00 39.91 89 HIS A C 1
ATOM 685 O O . HIS A 1 89 ? -7.242 -16.217 -11.534 1.00 39.91 89 HIS A O 1
ATOM 691 N N . VAL A 1 90 ? -8.154 -14.283 -12.223 1.00 39.72 90 VAL A N 1
ATOM 692 C CA . VAL A 1 90 ? -8.065 -13.630 -10.915 1.00 39.72 90 VAL A CA 1
ATOM 693 C C . VAL A 1 90 ? -8.917 -14.400 -9.918 1.00 39.72 90 VAL A C 1
ATOM 695 O O . VAL A 1 90 ? -10.120 -14.573 -10.111 1.00 39.72 90 VAL A O 1
ATOM 698 N N . VAL A 1 91 ? -8.273 -14.857 -8.848 1.00 40.28 91 VAL A N 1
ATOM 699 C CA . VAL A 1 91 ? -8.942 -15.431 -7.686 1.00 40.28 91 VAL A CA 1
ATOM 700 C C . VAL A 1 91 ? -9.641 -14.281 -6.972 1.00 40.28 91 VAL A C 1
ATOM 702 O O . VAL A 1 91 ? -8.996 -13.411 -6.387 1.00 40.28 91 VAL A O 1
ATOM 705 N N . GLY A 1 92 ? -10.969 -14.252 -7.067 1.00 40.09 92 GLY A N 1
ATOM 706 C CA . GLY A 1 92 ? -11.792 -13.399 -6.224 1.00 40.09 92 GLY A CA 1
ATOM 707 C C . GLY A 1 92 ? -11.495 -13.714 -4.763 1.00 40.09 92 GLY A C 1
ATOM 708 O O . GLY A 1 92 ? -11.551 -14.870 -4.353 1.00 40.09 92 GLY A O 1
ATOM 709 N N . LEU A 1 93 ? -11.172 -12.694 -3.978 1.00 40.91 93 LEU A N 1
ATOM 710 C CA . LEU A 1 93 ? -11.038 -12.843 -2.537 1.00 40.91 93 LEU A CA 1
ATOM 711 C C . LEU A 1 93 ? -12.202 -12.136 -1.857 1.00 40.91 93 LEU A C 1
ATOM 713 O O . LEU A 1 93 ? -12.128 -10.977 -1.464 1.00 40.91 93 LEU A O 1
ATOM 717 N N . ILE A 1 94 ? -13.300 -12.882 -1.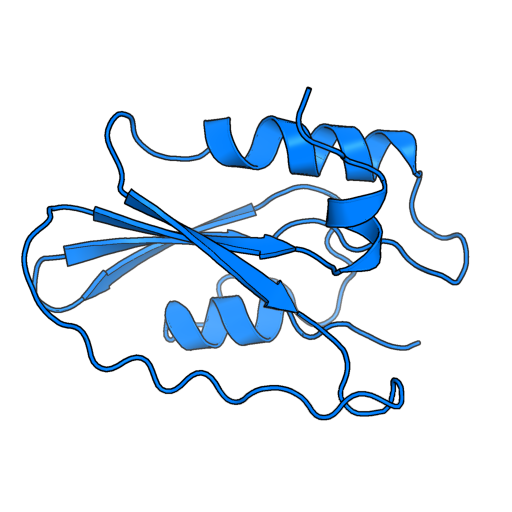735 1.00 34.06 94 ILE A N 1
ATOM 718 C CA . ILE A 1 94 ? -14.260 -12.681 -0.655 1.00 34.06 94 ILE A CA 1
ATOM 719 C C . ILE A 1 94 ? -13.565 -13.216 0.600 1.00 34.06 94 ILE A C 1
ATOM 721 O O . ILE A 1 94 ? -13.403 -14.425 0.742 1.00 34.06 94 ILE A O 1
ATOM 725 N N . PHE A 1 95 ? -13.133 -12.338 1.504 1.00 39.78 95 PHE A N 1
ATOM 726 C CA . PHE A 1 95 ? -12.733 -12.765 2.843 1.00 39.78 95 PHE A CA 1
ATOM 727 C C . PHE A 1 95 ? -13.910 -12.582 3.798 1.00 39.78 95 PHE A C 1
ATOM 729 O O . PHE A 1 95 ? -14.306 -11.465 4.121 1.00 39.78 95 PHE A O 1
ATOM 736 N N . THR A 1 96 ? -14.454 -13.695 4.282 1.00 33.00 96 THR A N 1
ATOM 737 C CA . THR A 1 96 ? -15.241 -13.711 5.515 1.00 33.00 96 THR A CA 1
ATOM 738 C C . THR A 1 96 ? -14.282 -13.546 6.693 1.00 33.00 96 THR A C 1
ATOM 740 O O . THR A 1 96 ? -13.401 -14.381 6.898 1.00 33.00 96 THR A O 1
ATOM 743 N N . PHE A 1 97 ? -14.423 -12.467 7.462 1.00 38.94 97 PHE A N 1
ATOM 744 C CA . PHE A 1 97 ? -13.616 -12.226 8.658 1.00 38.94 97 PHE A CA 1
ATOM 745 C C . PHE A 1 97 ? -14.027 -13.196 9.777 1.00 38.94 97 PHE A C 1
ATOM 747 O O . PHE A 1 97 ? -15.078 -13.030 10.391 1.00 38.94 97 PHE A O 1
ATOM 754 N N . THR A 1 98 ? -13.192 -14.189 10.088 1.00 32.75 98 THR A N 1
ATOM 755 C CA . THR A 1 98 ? -13.270 -14.914 11.367 1.00 32.75 98 THR A CA 1
ATOM 756 C C . THR A 1 98 ? -12.309 -14.288 12.379 1.00 32.75 98 THR A C 1
ATOM 758 O O . THR A 1 98 ? -11.120 -14.112 12.113 1.00 32.75 98 THR A O 1
ATOM 761 N N . HIS A 1 99 ? -12.876 -13.897 13.523 1.00 43.00 99 HIS A N 1
ATOM 762 C CA . HIS A 1 99 ? -12.314 -13.028 14.560 1.00 43.00 99 HIS A CA 1
ATOM 763 C C . HIS A 1 99 ? -11.007 -13.511 15.226 1.00 43.00 99 HIS A C 1
ATOM 765 O O . HIS A 1 99 ? -10.791 -14.699 15.436 1.00 43.00 99 HIS A O 1
ATOM 771 N N . VAL A 1 100 ? -10.204 -12.517 15.648 1.00 43.47 100 VAL A N 1
ATOM 772 C CA . VAL A 1 100 ? -9.591 -12.279 16.989 1.00 43.47 100 VAL A CA 1
ATOM 773 C C . VAL A 1 100 ? -8.183 -11.710 16.806 1.00 43.47 100 VAL A C 1
ATOM 775 O O . VAL A 1 100 ? -7.265 -12.500 16.728 1.00 43.47 100 VAL A O 1
ATOM 778 N N . GLY A 1 101 ? -7.986 -10.385 16.749 1.00 53.28 101 GLY A N 1
ATOM 779 C CA . GLY A 1 101 ? -6.714 -9.636 16.633 1.00 53.28 101 GLY A CA 1
ATOM 780 C C . GLY A 1 101 ? -6.973 -8.126 16.836 1.00 53.28 101 GLY A C 1
ATOM 781 O O . GLY A 1 101 ? -8.120 -7.765 17.039 1.00 53.28 101 GLY A O 1
ATOM 782 N N . ARG A 1 102 ? -5.969 -7.232 16.846 1.00 65.00 102 ARG A N 1
ATOM 783 C CA . ARG A 1 102 ? -6.203 -5.765 16.997 1.00 65.00 102 ARG A CA 1
ATOM 784 C C . ARG A 1 102 ? -5.911 -4.938 15.735 1.00 65.00 102 ARG A C 1
ATOM 786 O O . ARG A 1 102 ? -6.441 -3.838 15.602 1.00 65.00 102 ARG A O 1
ATOM 793 N N . SER A 1 103 ? -5.125 -5.475 14.798 1.00 64.38 103 SER A N 1
ATOM 794 C CA . SER A 1 103 ? -4.786 -4.802 13.537 1.00 64.38 103 SER A CA 1
ATOM 795 C C . SER A 1 103 ? -4.572 -5.811 12.411 1.00 64.38 103 SER A C 1
ATOM 797 O O . SER A 1 103 ? -3.956 -6.858 12.639 1.00 64.38 103 SER A O 1
ATOM 799 N N . LEU A 1 104 ? -5.068 -5.488 11.215 1.00 68.12 104 LEU A N 1
ATOM 800 C CA . LEU A 1 104 ? -4.884 -6.260 9.982 1.00 68.12 104 LEU A CA 1
ATOM 801 C C . LEU A 1 104 ? -4.207 -5.379 8.937 1.00 68.12 104 LEU A C 1
ATOM 803 O O . LEU A 1 104 ? -4.619 -4.240 8.724 1.00 68.12 104 LEU A O 1
ATOM 807 N N . ILE A 1 105 ? -3.171 -5.906 8.292 1.00 73.62 105 ILE A N 1
ATOM 808 C CA . ILE A 1 105 ? -2.420 -5.177 7.275 1.00 73.62 105 ILE A CA 1
ATOM 809 C C . ILE A 1 105 ? -2.422 -5.945 5.974 1.00 73.62 105 ILE A C 1
ATOM 811 O O . ILE A 1 105 ? -2.098 -7.127 5.973 1.00 73.62 105 ILE A O 1
ATOM 815 N N . TYR A 1 106 ? -2.732 -5.259 4.880 1.00 73.81 106 TYR A N 1
ATOM 816 C CA . TYR A 1 106 ? -2.668 -5.813 3.537 1.00 73.81 106 TYR A CA 1
ATOM 817 C C . TYR A 1 106 ? -1.474 -5.232 2.784 1.00 73.81 106 TYR A C 1
ATOM 819 O O . TYR A 1 106 ? -1.409 -4.023 2.570 1.00 73.81 106 TYR A O 1
ATOM 827 N N . ILE A 1 107 ? -0.547 -6.089 2.362 1.00 69.50 107 ILE A N 1
ATOM 828 C CA . ILE A 1 107 ? 0.550 -5.720 1.460 1.00 69.50 107 ILE A CA 1
ATOM 829 C C . ILE A 1 107 ? 0.208 -6.264 0.081 1.00 69.50 107 ILE A C 1
ATOM 831 O O . ILE A 1 107 ? 0.060 -7.474 -0.079 1.00 69.50 107 ILE A O 1
ATOM 835 N N . MET A 1 108 ? 0.055 -5.388 -0.910 1.00 71.38 108 MET A N 1
ATOM 836 C CA . MET A 1 108 ? -0.234 -5.813 -2.279 1.00 71.38 108 MET A CA 1
ATOM 837 C C . MET A 1 108 ? 1.056 -5.924 -3.077 1.00 71.38 108 MET A C 1
ATOM 839 O O . MET A 1 108 ? 1.719 -4.910 -3.241 1.00 71.38 108 MET A O 1
ATOM 843 N N . SER A 1 109 ? 1.384 -7.096 -3.623 1.00 64.69 109 SER A N 1
ATOM 844 C CA . SER A 1 109 ? 2.595 -7.317 -4.442 1.00 64.69 109 SER A CA 1
ATOM 845 C C . SER A 1 109 ? 2.284 -8.128 -5.705 1.00 64.69 109 SER A C 1
ATOM 847 O O . SER A 1 109 ? 1.220 -8.746 -5.810 1.00 64.69 109 SER A O 1
ATOM 849 N N . TYR A 1 110 ? 3.178 -8.099 -6.698 1.00 63.44 110 TYR A N 1
ATOM 850 C CA . TYR A 1 110 ? 3.038 -8.867 -7.941 1.00 63.44 110 TYR A CA 1
ATOM 851 C C . TYR A 1 110 ? 3.699 -10.255 -7.840 1.00 63.44 110 TYR A C 1
ATOM 853 O O . TYR A 1 110 ? 4.695 -10.435 -7.147 1.00 63.44 110 TYR A O 1
ATOM 861 N N . TYR A 1 111 ? 3.179 -11.254 -8.562 1.00 52.59 111 TYR A N 1
ATOM 862 C CA . TYR A 1 111 ? 3.639 -12.651 -8.454 1.00 52.59 111 TYR A CA 1
ATOM 863 C C . TYR A 1 111 ? 5.104 -12.855 -8.830 1.00 52.59 111 TYR A C 1
ATOM 865 O O . TYR A 1 111 ? 5.847 -13.475 -8.075 1.00 52.59 111 TYR A O 1
ATOM 873 N N . GLU A 1 112 ? 5.549 -12.277 -9.944 1.00 48.53 112 GLU A N 1
ATOM 874 C CA . GLU A 1 112 ? 6.962 -12.360 -10.329 1.00 48.53 112 GLU A CA 1
ATOM 875 C C . GLU A 1 112 ? 7.896 -11.596 -9.378 1.00 48.53 112 GLU A C 1
ATOM 877 O O . GLU A 1 112 ? 9.087 -11.895 -9.330 1.00 48.53 112 GLU A O 1
ATOM 882 N N . GLU A 1 113 ? 7.378 -10.650 -8.586 1.00 52.62 113 GLU A N 1
ATOM 883 C CA . GLU A 1 113 ? 8.175 -9.978 -7.556 1.00 52.62 113 GLU A CA 1
ATOM 884 C C . GLU A 1 113 ? 8.428 -10.922 -6.385 1.00 52.62 113 GLU A C 1
ATOM 886 O O . GLU A 1 113 ? 9.575 -11.045 -5.987 1.00 52.62 113 GLU A O 1
ATOM 891 N N . LEU A 1 114 ? 7.417 -11.656 -5.902 1.00 50.41 114 LEU A N 1
ATOM 892 C CA . LEU A 1 114 ? 7.567 -12.593 -4.777 1.00 50.41 114 LEU A CA 1
ATOM 893 C C . LEU A 1 114 ? 8.545 -13.740 -5.075 1.00 50.41 114 LEU A C 1
ATOM 895 O O . LEU A 1 114 ? 9.259 -14.190 -4.181 1.00 50.41 114 LEU A O 1
ATOM 899 N N . VAL A 1 115 ? 8.590 -14.206 -6.327 1.00 50.31 115 VAL A N 1
ATOM 900 C CA . VAL A 1 115 ? 9.501 -15.281 -6.756 1.00 50.31 115 VAL A CA 1
ATOM 901 C C . VAL A 1 115 ? 10.952 -14.785 -6.851 1.00 50.31 115 VAL A C 1
ATOM 903 O O . VAL A 1 115 ? 11.870 -15.518 -6.493 1.00 50.31 115 VAL A O 1
ATOM 906 N N . ASN A 1 116 ? 11.174 -13.535 -7.278 1.00 50.12 116 ASN A N 1
ATOM 907 C CA . ASN A 1 116 ? 12.516 -12.944 -7.405 1.00 50.12 116 ASN A CA 1
ATOM 908 C C . ASN A 1 116 ? 13.007 -12.242 -6.128 1.00 50.12 116 ASN A C 1
ATOM 910 O O . ASN A 1 116 ? 14.209 -12.072 -5.928 1.00 50.12 116 ASN A O 1
ATOM 914 N N . SER A 1 117 ? 12.092 -11.832 -5.251 1.00 49.81 117 SER A N 1
ATOM 915 C CA . SER A 1 117 ? 12.377 -11.232 -3.950 1.00 49.81 117 SER A CA 1
ATOM 916 C C . SER A 1 117 ? 12.448 -12.276 -2.841 1.00 49.81 117 SER A C 1
ATOM 918 O O . SER A 1 117 ? 12.265 -11.892 -1.688 1.00 49.81 117 SER A O 1
ATOM 920 N N . ALA A 1 118 ? 12.646 -13.557 -3.198 1.00 40.00 118 ALA A N 1
ATOM 921 C CA . ALA A 1 118 ? 12.691 -14.700 -2.295 1.00 40.00 118 ALA A CA 1
ATOM 922 C C . ALA A 1 118 ? 13.244 -14.273 -0.936 1.00 40.00 118 ALA A C 1
ATOM 924 O O . ALA A 1 118 ? 14.389 -13.831 -0.833 1.00 40.00 118 ALA A O 1
ATOM 925 N N . PHE A 1 119 ? 12.350 -14.318 0.049 1.00 42.34 119 PHE A N 1
ATOM 926 C CA . PHE A 1 119 ? 12.596 -14.014 1.445 1.00 42.34 119 PHE A CA 1
ATOM 927 C C . PHE A 1 119 ? 13.798 -14.846 1.918 1.00 42.34 119 PHE A C 1
ATOM 929 O O . PHE A 1 119 ? 13.653 -16.035 2.204 1.00 42.34 119 PHE A O 1
ATOM 936 N N . ILE A 1 120 ? 14.975 -14.219 1.930 1.00 37.09 120 ILE A N 1
ATOM 937 C CA . ILE A 1 120 ? 16.133 -14.593 2.747 1.00 37.09 120 ILE A CA 1
ATOM 938 C C . ILE A 1 120 ? 16.123 -13.647 3.942 1.00 37.09 120 ILE A C 1
ATOM 940 O O . ILE A 1 120 ? 15.921 -12.432 3.705 1.00 37.09 120 ILE A O 1
#

Organism: Seriola dumerili (NCBI:txid41447)

Radius of gyration: 14.26 Å; chains: 1; bounding box: 32×24×38 Å

InterPro domains:
  IPR006703 AIG1-type guanine nucleotide-binding (G) domain [PF04548] (3-70)
  IPR027417 P-loop containing nucleoside triphosphate hydrolase [G3DSA:3.40.50.300] (1-101)
  IPR027417 P-loop containing nucleoside triphosphate hydrolase [SSF52540] (4-67)
  IPR045058 GTPase GIMA/IAN/Toc [PTHR10903] (3-88)

Secondary structure (DSSP, 8-state):
-----HHHHHHHHHTS--S-SSSPP-S-EEEEEEETTEEEEEEE-----TTS-S-HHHHHHHHHHGGGGSPTT-EEEEEE---TTSSS-------------SEEEEEEE-HHHHHHT---